Protein AF-A0A1A6HS04-F1 (afdb_monomer_lite)

Organism: Neotoma lepida (NCBI:txid56216)

Structure (mmCIF, N/CA/C/O backbone):
data_AF-A0A1A6HS04-F1
#
_entry.id   AF-A0A1A6HS04-F1
#
loop_
_atom_site.group_PDB
_atom_site.id
_atom_site.type_symbol
_atom_site.label_atom_id
_atom_site.label_alt_id
_atom_site.label_comp_id
_atom_site.label_asym_id
_atom_site.label_entity_id
_atom_site.label_seq_id
_atom_site.pdbx_PDB_ins_code
_atom_site.Cartn_x
_atom_site.Cartn_y
_atom_site.Cartn_z
_atom_site.occupancy
_atom_site.B_iso_or_equiv
_atom_site.auth_seq_id
_atom_site.auth_comp_id
_atom_site.auth_asym_id
_atom_site.auth_atom_id
_atom_site.pdbx_PDB_model_num
ATOM 1 N N . MET A 1 1 ? 5.056 16.462 -7.304 1.00 42.53 1 MET A N 1
ATOM 2 C CA . MET A 1 1 ? 4.773 16.397 -5.852 1.00 42.53 1 MET A CA 1
ATOM 3 C C . MET A 1 1 ? 3.324 16.779 -5.509 1.00 42.53 1 MET A C 1
ATOM 5 O O . MET A 1 1 ? 2.697 16.041 -4.769 1.00 42.53 1 MET A O 1
ATOM 9 N N . CYS A 1 2 ? 2.759 17.863 -6.066 1.00 41.94 2 CYS A N 1
ATOM 10 C CA . CYS A 1 2 ? 1.449 18.402 -5.646 1.00 41.94 2 CYS A CA 1
ATOM 11 C C . CYS A 1 2 ? 0.206 17.545 -6.014 1.00 41.94 2 CYS A C 1
ATOM 13 O O . CYS A 1 2 ? -0.710 17.428 -5.210 1.00 41.94 2 CYS A O 1
ATOM 15 N N . CYS A 1 3 ? 0.187 16.863 -7.171 1.00 46.19 3 CYS A N 1
ATOM 16 C CA . CYS A 1 3 ? -0.979 16.063 -7.608 1.00 46.19 3 CYS A CA 1
ATOM 17 C C . CYS A 1 3 ? -1.273 14.804 -6.768 1.00 46.19 3 CYS A C 1
ATOM 19 O O . CYS A 1 3 ? -2.386 14.296 -6.819 1.00 46.19 3 CYS A O 1
ATOM 21 N N . PHE A 1 4 ? -0.303 14.273 -6.012 1.00 50.41 4 PHE A N 1
ATOM 22 C CA . PHE A 1 4 ? -0.540 13.081 -5.184 1.00 50.41 4 PHE A CA 1
ATOM 23 C C . PHE A 1 4 ? -1.220 13.439 -3.859 1.00 50.41 4 PHE A C 1
ATOM 25 O O . PHE A 1 4 ? -1.973 12.634 -3.321 1.00 50.41 4 PHE A O 1
ATOM 32 N N . MET A 1 5 ? -0.992 14.657 -3.351 1.00 50.31 5 MET A N 1
ATOM 33 C CA . MET A 1 5 ? -1.585 15.105 -2.094 1.00 50.31 5 MET A CA 1
ATOM 34 C C . MET A 1 5 ? -3.107 15.194 -2.211 1.00 50.31 5 MET A C 1
ATOM 36 O O . MET A 1 5 ? -3.805 14.686 -1.349 1.00 50.31 5 MET A O 1
ATOM 40 N N . SER A 1 6 ? -3.633 15.776 -3.292 1.00 50.47 6 SER A N 1
ATOM 41 C CA . SER A 1 6 ? -5.076 15.978 -3.473 1.00 50.47 6 SER A CA 1
ATOM 42 C C . SER A 1 6 ? -5.870 14.669 -3.535 1.00 50.47 6 SER A C 1
ATOM 44 O O . SER A 1 6 ? -6.903 14.557 -2.882 1.00 50.47 6 SER A O 1
ATOM 46 N N . GLU A 1 7 ? -5.393 13.665 -4.273 1.00 58.19 7 GLU A N 1
ATOM 47 C CA . GLU A 1 7 ? -6.061 12.356 -4.357 1.00 58.19 7 GLU A CA 1
ATOM 48 C C . GLU A 1 7 ? -5.933 11.557 -3.054 1.00 58.19 7 GLU A C 1
ATOM 50 O O . GLU A 1 7 ? -6.899 10.943 -2.604 1.00 58.19 7 GLU A O 1
ATOM 55 N N . LEU A 1 8 ? -4.777 11.623 -2.384 1.00 57.41 8 LEU A N 1
ATOM 56 C CA . LEU A 1 8 ? -4.607 10.996 -1.073 1.00 57.41 8 LEU A CA 1
ATOM 57 C C . LEU A 1 8 ? -5.509 11.654 -0.014 1.00 57.41 8 LEU A C 1
ATOM 59 O O . LEU A 1 8 ? -6.100 10.952 0.799 1.00 57.41 8 LEU A O 1
ATOM 63 N N . LEU A 1 9 ? -5.663 12.982 -0.056 1.00 54.59 9 LEU A N 1
ATOM 64 C CA . LEU A 1 9 ? -6.539 13.748 0.835 1.00 54.59 9 LEU A CA 1
ATOM 65 C C . LEU A 1 9 ? -8.022 13.404 0.631 1.00 54.59 9 LEU A C 1
ATOM 67 O O . LEU A 1 9 ? -8.763 13.343 1.608 1.00 54.59 9 LEU A O 1
ATOM 71 N N . LYS A 1 10 ? -8.463 13.125 -0.605 1.00 60.03 10 LYS A N 1
ATOM 72 C CA . LYS A 1 10 ? -9.832 12.642 -0.871 1.00 60.03 10 LYS A CA 1
ATOM 73 C C . LYS A 1 10 ? -10.082 11.271 -0.243 1.00 60.03 10 LYS A C 1
ATOM 75 O O . LYS A 1 10 ? -11.119 11.074 0.382 1.00 60.03 10 LYS A O 1
ATOM 80 N N . VAL A 1 11 ? -9.126 10.349 -0.371 1.00 63.19 11 VAL A N 1
ATOM 81 C CA . VAL A 1 11 ? -9.222 9.017 0.247 1.00 63.19 11 VAL A CA 1
ATOM 82 C C . VAL A 1 11 ? -9.191 9.114 1.776 1.00 63.19 11 VAL A C 1
ATOM 84 O O . VAL A 1 11 ? -9.958 8.426 2.444 1.00 63.19 11 VAL A O 1
ATOM 87 N N . MET A 1 12 ? -8.358 9.994 2.340 1.00 55.72 12 MET A N 1
ATOM 88 C CA . MET A 1 12 ? -8.327 10.234 3.788 1.00 55.72 12 MET A CA 1
ATOM 89 C C . MET A 1 12 ? -9.669 10.776 4.290 1.00 55.72 12 MET A C 1
ATOM 91 O O . MET A 1 12 ? -10.210 10.222 5.238 1.00 55.72 12 MET A O 1
ATOM 95 N N . ARG A 1 13 ? -10.283 11.731 3.576 1.00 64.94 13 ARG A N 1
ATOM 96 C CA . ARG A 1 13 ? -11.624 12.239 3.908 1.00 64.94 13 ARG A CA 1
ATOM 97 C C . ARG A 1 13 ? -12.688 11.139 3.907 1.00 64.94 13 ARG A C 1
ATOM 99 O O . ARG A 1 13 ? -13.472 11.071 4.838 1.00 64.94 13 ARG A O 1
ATOM 106 N N . THR A 1 14 ? -12.687 10.231 2.927 1.00 65.81 14 THR A N 1
ATOM 107 C CA . THR A 1 14 ? -13.650 9.111 2.928 1.00 65.81 14 THR A CA 1
ATOM 108 C C . THR A 1 14 ? -13.444 8.129 4.083 1.00 65.81 14 THR A C 1
ATOM 110 O O . THR A 1 14 ? -14.394 7.481 4.513 1.00 65.81 14 THR A O 1
ATOM 113 N N . ILE A 1 15 ? -12.210 7.997 4.579 1.00 68.44 15 ILE A N 1
ATOM 114 C CA . ILE A 1 15 ? -11.906 7.177 5.756 1.00 68.44 15 ILE A CA 1
ATOM 115 C C . ILE A 1 15 ? -12.401 7.888 7.019 1.00 68.44 15 ILE A C 1
ATOM 117 O O . ILE A 1 15 ? -13.068 7.249 7.827 1.00 68.44 15 ILE A O 1
ATOM 121 N N . ASP A 1 16 ? -12.155 9.194 7.148 1.00 67.12 16 ASP A N 1
ATOM 122 C CA . ASP A 1 16 ? -12.660 10.005 8.261 1.00 67.12 16 ASP A CA 1
ATOM 123 C C . ASP A 1 16 ? -14.195 10.005 8.303 1.00 67.12 16 ASP A C 1
ATOM 125 O O . ASP A 1 16 ? -14.772 9.741 9.353 1.00 67.12 16 ASP A O 1
ATOM 129 N N . ASP A 1 17 ? -14.869 10.187 7.162 1.00 73.00 17 ASP A N 1
ATOM 130 C CA . ASP A 1 17 ? -16.335 10.141 7.061 1.00 73.00 17 ASP A CA 1
ATOM 131 C C . ASP A 1 17 ? -16.888 8.772 7.483 1.00 73.00 17 ASP A C 1
ATOM 133 O O . ASP A 1 17 ? -17.928 8.684 8.139 1.00 73.00 17 ASP A O 1
ATOM 137 N N . ARG A 1 18 ? -16.178 7.686 7.147 1.00 72.44 18 ARG A N 1
ATOM 138 C CA . ARG A 1 18 ? -16.559 6.326 7.539 1.00 72.44 18 ARG A CA 1
ATOM 139 C C . ARG A 1 18 ? -16.354 6.082 9.031 1.00 72.44 18 ARG A C 1
ATOM 141 O O . ARG A 1 18 ? -17.229 5.487 9.646 1.00 72.44 18 ARG A O 1
ATOM 148 N N . ILE A 1 19 ? -15.260 6.575 9.611 1.00 73.06 19 ILE A N 1
ATOM 149 C CA . ILE A 1 19 ? -15.002 6.510 11.058 1.00 73.06 19 ILE A CA 1
ATOM 150 C C . ILE A 1 19 ? -16.055 7.320 11.815 1.00 73.06 19 ILE A C 1
ATOM 152 O O . ILE A 1 19 ? -16.623 6.827 12.784 1.00 73.06 19 ILE A O 1
ATOM 156 N N . VAL A 1 20 ? -16.358 8.538 11.356 1.00 74.56 20 VAL A N 1
ATOM 157 C CA . VAL A 1 20 ? -17.395 9.401 11.936 1.00 74.56 20 VAL A CA 1
ATOM 158 C C . VAL A 1 20 ? -18.761 8.733 11.844 1.00 74.56 20 VAL A C 1
ATOM 160 O O . VAL A 1 20 ? -19.499 8.730 12.825 1.00 74.56 20 VAL A O 1
ATOM 163 N N . HIS A 1 21 ? -19.102 8.130 10.704 1.00 77.38 21 HIS A N 1
ATOM 164 C CA . HIS A 1 21 ? -20.335 7.364 10.574 1.00 77.38 21 HIS A CA 1
ATOM 165 C C . HIS A 1 21 ? -20.351 6.179 11.541 1.00 77.38 21 HIS A C 1
ATOM 167 O O . HI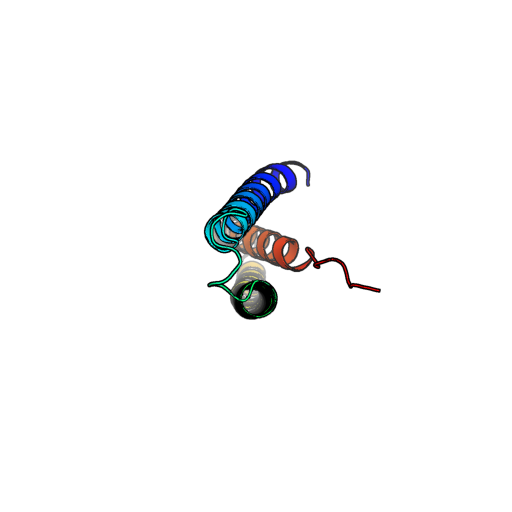S A 1 21 ? -21.329 6.019 12.269 1.00 77.38 21 HIS A O 1
ATOM 173 N N . GLU A 1 22 ? -19.313 5.340 11.557 1.00 70.75 22 GLU A N 1
ATOM 174 C CA . GLU A 1 22 ? -19.243 4.177 12.443 1.00 70.75 22 GLU A CA 1
ATOM 175 C C . GLU A 1 22 ? -19.399 4.614 13.898 1.00 70.75 22 GLU A C 1
ATOM 177 O O . GLU A 1 22 ? -20.296 4.100 14.560 1.00 70.75 22 GLU A O 1
ATOM 182 N N . LEU A 1 23 ? -18.670 5.638 14.350 1.00 71.06 23 LEU A N 1
ATOM 183 C CA . LEU A 1 23 ? -18.800 6.237 15.684 1.00 71.06 23 LEU A CA 1
ATOM 184 C C . LEU A 1 23 ? -20.218 6.748 15.968 1.00 71.06 23 LEU A C 1
ATOM 186 O O . LEU A 1 23 ? -20.810 6.382 16.978 1.00 71.06 23 LEU A O 1
ATOM 190 N N . ASN A 1 24 ? -20.801 7.543 15.070 1.00 68.81 24 ASN A N 1
ATOM 191 C CA . ASN A 1 24 ? -22.139 8.111 15.262 1.00 68.81 24 ASN A CA 1
ATOM 192 C C . ASN A 1 24 ? -23.248 7.051 15.258 1.00 68.81 24 ASN A C 1
ATOM 194 O O . ASN A 1 24 ? -24.294 7.261 15.861 1.00 68.81 24 ASN A O 1
ATOM 198 N N . THR A 1 25 ? -23.043 5.922 14.575 1.00 69.31 25 THR A N 1
ATOM 199 C CA . THR A 1 25 ? -24.002 4.804 14.579 1.00 69.31 25 THR A CA 1
ATOM 200 C C . THR A 1 25 ? -23.776 3.793 15.694 1.00 69.31 25 THR A C 1
ATOM 202 O O . THR A 1 25 ? -24.703 3.065 16.042 1.00 69.31 25 THR A O 1
ATOM 205 N N . THR A 1 26 ? -22.571 3.738 16.261 1.00 64.00 26 THR A N 1
ATOM 206 C CA . THR A 1 26 ? -22.239 2.827 17.364 1.00 64.00 26 THR A CA 1
ATOM 207 C C . THR A 1 26 ? -22.438 3.459 18.735 1.00 64.00 26 THR A C 1
ATOM 209 O O . THR A 1 26 ? -22.734 2.738 19.687 1.00 64.00 26 THR A O 1
ATOM 212 N N . VAL A 1 27 ? -22.338 4.786 18.854 1.00 60.69 27 VAL A N 1
ATOM 213 C CA . VAL A 1 27 ? -22.665 5.510 20.085 1.00 60.69 27 VAL A CA 1
ATOM 214 C C . VAL A 1 27 ? -24.164 5.837 20.079 1.00 60.69 27 VAL A C 1
ATOM 216 O O . VAL A 1 27 ? -24.610 6.641 19.260 1.00 60.69 27 VAL A O 1
ATOM 219 N N . PRO A 1 28 ? -24.977 5.234 20.965 1.00 57.78 28 PRO A N 1
ATOM 220 C CA . PRO A 1 28 ? -26.397 5.552 21.032 1.00 57.78 28 PRO A CA 1
ATOM 221 C C . PRO A 1 28 ? -26.628 7.027 21.375 1.00 57.78 28 PRO A C 1
ATOM 223 O O . PRO A 1 28 ? -25.917 7.614 22.193 1.00 57.78 28 PRO A O 1
ATOM 226 N N . THR A 1 29 ? -27.698 7.607 20.827 1.00 60.59 29 THR A N 1
ATOM 227 C CA . THR A 1 29 ? -28.264 8.859 21.347 1.00 60.59 29 THR A CA 1
ATOM 228 C C . THR A 1 29 ? -28.564 8.715 22.840 1.00 60.59 29 THR A C 1
ATOM 230 O O . THR A 1 29 ? -28.839 7.614 23.319 1.00 60.59 29 THR A O 1
ATOM 233 N N . ALA A 1 30 ? -28.531 9.823 23.590 1.00 60.12 30 ALA A N 1
ATOM 234 C CA . ALA A 1 30 ? -28.661 9.847 25.056 1.00 60.12 30 ALA A CA 1
ATOM 235 C C . ALA A 1 30 ? -29.821 8.989 25.617 1.00 60.12 30 ALA A C 1
ATOM 237 O O . ALA A 1 30 ? -29.734 8.458 26.719 1.00 60.12 30 ALA A O 1
ATOM 238 N N . SER A 1 31 ? -30.876 8.790 24.825 1.00 57.56 31 SER A N 1
ATOM 239 C CA . SER A 1 31 ? -32.041 7.944 25.097 1.00 57.56 31 SER A CA 1
ATOM 240 C C . SER A 1 31 ? -31.753 6.432 25.213 1.00 57.56 31 SER A C 1
ATOM 242 O O . SER A 1 31 ? -32.565 5.707 25.779 1.00 57.56 31 SER A O 1
ATOM 244 N N . PHE A 1 32 ? -30.629 5.935 24.683 1.00 58.47 32 PHE A N 1
ATOM 245 C CA . PHE A 1 32 ? -30.255 4.510 24.629 1.00 58.47 32 PHE A CA 1
ATOM 246 C C . PHE A 1 32 ? -28.926 4.192 25.345 1.00 58.47 32 PHE A C 1
ATOM 248 O O . PHE A 1 32 ? -28.451 3.056 25.291 1.00 58.47 32 PHE A O 1
ATOM 255 N N . ALA A 1 33 ? -28.354 5.163 26.066 1.00 59.47 33 ALA A N 1
ATOM 256 C CA . ALA A 1 33 ? -27.048 5.067 26.727 1.00 59.47 33 ALA A CA 1
ATOM 257 C C . ALA A 1 33 ? -26.917 3.914 27.748 1.00 59.47 33 ALA A C 1
ATOM 259 O O . ALA A 1 33 ? -25.813 3.463 28.024 1.00 59.47 33 ALA A O 1
ATOM 260 N N . GLY A 1 34 ? -28.027 3.388 28.278 1.00 60.94 34 GLY A N 1
ATOM 261 C CA . GLY A 1 34 ? -28.015 2.271 29.234 1.00 60.94 34 GLY A CA 1
ATOM 262 C C . GLY A 1 34 ? -27.813 0.874 28.628 1.00 60.94 34 GLY A C 1
ATOM 263 O O . GLY A 1 34 ? -27.767 -0.093 29.381 1.00 60.94 34 GLY A O 1
ATOM 264 N N . LYS A 1 35 ? -27.746 0.733 27.293 1.00 64.19 35 LYS A N 1
ATOM 265 C CA . LYS A 1 35 ? -27.694 -0.577 26.607 1.00 64.19 35 LYS A CA 1
ATOM 266 C C . LYS A 1 35 ? -26.381 -0.877 25.876 1.00 64.19 35 LYS A C 1
ATOM 268 O O . LYS A 1 35 ? -26.207 -2.009 25.435 1.00 64.19 35 LYS A O 1
ATOM 273 N N . ILE A 1 36 ? -25.487 0.101 25.716 1.00 67.62 36 ILE A N 1
ATOM 274 C CA . ILE A 1 36 ? -24.243 -0.044 24.943 1.00 67.62 36 ILE A CA 1
ATOM 275 C C . ILE A 1 36 ? -23.082 0.513 25.762 1.00 67.62 36 ILE A C 1
ATOM 277 O O . ILE A 1 36 ? -23.091 1.682 26.144 1.00 67.62 36 ILE A O 1
ATOM 281 N N . ASP A 1 37 ? -22.066 -0.318 25.997 1.00 74.69 37 ASP A N 1
ATOM 282 C CA . ASP A 1 37 ? -20.791 0.132 26.551 1.00 74.69 37 ASP A CA 1
ATOM 283 C C . ASP A 1 37 ? -19.992 0.851 25.451 1.00 74.69 37 ASP A C 1
ATOM 285 O O . ASP A 1 37 ? -19.348 0.242 24.588 1.00 74.69 37 ASP A O 1
ATOM 289 N N . ALA A 1 38 ? -20.065 2.182 25.470 1.00 73.12 38 ALA A N 1
ATOM 290 C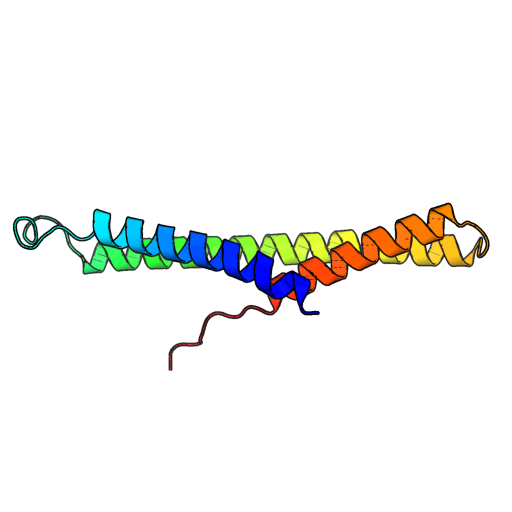 CA . ALA A 1 38 ? -19.345 3.036 24.534 1.00 73.12 38 ALA A CA 1
ATOM 291 C C . ALA A 1 38 ? -17.820 2.846 24.624 1.00 73.12 38 ALA A C 1
ATOM 293 O O . ALA A 1 38 ? -17.136 2.930 23.606 1.00 73.12 38 ALA A O 1
ATOM 294 N N . SER A 1 39 ? -17.282 2.533 25.810 1.00 77.50 39 SER A N 1
ATOM 295 C CA . SER A 1 39 ? -15.847 2.300 26.007 1.00 77.50 39 SER A CA 1
ATOM 296 C C . SER A 1 39 ? -15.401 1.030 25.287 1.00 77.50 39 SER A C 1
ATOM 298 O O . SER A 1 39 ? -14.452 1.050 24.498 1.00 77.50 39 SER A O 1
ATOM 300 N N . GLN A 1 40 ? -16.139 -0.067 25.484 1.00 80.56 40 GLN A N 1
ATOM 301 C CA . GLN A 1 40 ? -15.874 -1.329 24.796 1.00 80.56 40 GLN A CA 1
ATOM 302 C C . GLN A 1 40 ? -15.983 -1.178 23.272 1.00 80.56 40 GLN A C 1
ATOM 304 O O . GLN A 1 40 ? -15.145 -1.702 22.537 1.00 80.56 40 GLN A O 1
ATOM 309 N N . THR A 1 41 ? -16.974 -0.428 22.795 1.00 74.75 41 THR A N 1
ATOM 310 C CA . THR A 1 41 ? -17.225 -0.250 21.359 1.00 74.75 41 THR A CA 1
ATOM 311 C C . THR A 1 41 ? -16.146 0.605 20.688 1.00 74.75 41 THR A C 1
ATOM 313 O O . THR A 1 41 ? -15.595 0.215 19.657 1.00 74.75 41 THR A O 1
ATOM 316 N N . CYS A 1 42 ? -15.752 1.721 21.310 1.00 76.31 42 CYS A N 1
ATOM 317 C CA . CYS A 1 42 ? -14.623 2.535 20.852 1.00 76.31 42 CYS A CA 1
ATOM 318 C C . CYS A 1 42 ? -13.315 1.733 20.824 1.00 76.31 42 CYS A C 1
ATOM 320 O O . CYS A 1 42 ? -12.538 1.853 19.874 1.00 76.31 42 CYS A O 1
ATOM 322 N N . LYS A 1 43 ? -13.079 0.878 21.829 1.00 81.62 43 LYS A N 1
ATOM 323 C C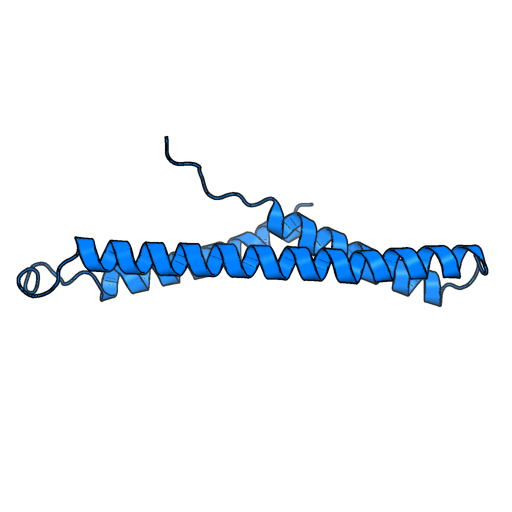A . LYS A 1 43 ? -11.905 -0.003 21.871 1.00 81.62 43 LYS A CA 1
ATOM 324 C C . LYS A 1 43 ? -11.890 -0.991 20.701 1.00 81.62 43 LYS A C 1
ATOM 326 O O . LYS A 1 43 ? -10.861 -1.126 20.046 1.00 81.62 43 LYS A O 1
ATOM 331 N N . GLN A 1 44 ? -13.018 -1.634 20.401 1.00 79.19 44 GLN A N 1
ATOM 332 C CA . GLN A 1 44 ? -13.134 -2.559 19.267 1.00 79.19 44 GLN A CA 1
ATOM 333 C C . GLN A 1 44 ? -12.902 -1.862 17.921 1.00 79.19 44 GLN A C 1
ATOM 335 O O . GLN A 1 44 ? -12.190 -2.391 17.065 1.00 79.19 44 GLN A O 1
ATOM 340 N N . LEU A 1 45 ? -13.458 -0.660 17.739 1.00 77.38 45 LEU A N 1
ATOM 341 C CA . LEU A 1 45 ? -13.231 0.139 16.535 1.00 77.38 45 LEU A CA 1
ATOM 342 C C . LEU A 1 45 ? -11.746 0.491 16.380 1.00 77.38 45 LEU A C 1
ATOM 344 O O . LEU A 1 45 ? -11.177 0.309 15.304 1.00 77.38 45 LEU A O 1
ATOM 348 N N . TYR A 1 46 ? -11.101 0.934 17.460 1.00 80.12 46 TYR A N 1
ATOM 349 C CA . TYR A 1 46 ? -9.669 1.227 17.473 1.00 80.12 46 TYR A CA 1
ATOM 350 C C . TYR A 1 46 ? -8.818 0.001 17.112 1.00 80.12 46 TYR A C 1
ATOM 352 O O . TYR A 1 46 ? -7.935 0.095 16.259 1.00 80.12 46 TYR A O 1
ATOM 360 N N . GLU A 1 47 ? -9.091 -1.157 17.718 1.00 82.06 47 GLU A N 1
ATOM 361 C CA . GLU A 1 47 ? -8.375 -2.405 17.430 1.00 82.06 47 GLU A CA 1
ATOM 362 C C . GLU A 1 47 ? -8.533 -2.820 15.959 1.00 82.06 47 GLU A C 1
ATOM 364 O O . GLU A 1 47 ? -7.547 -3.175 15.309 1.00 82.06 47 GLU A O 1
ATOM 369 N N . SER A 1 48 ? -9.744 -2.698 15.405 1.00 77.62 48 SER A N 1
ATOM 370 C CA . SER A 1 48 ? -10.030 -2.961 13.990 1.00 77.62 48 SER A CA 1
ATOM 371 C C . SER A 1 48 ? -9.258 -2.018 13.058 1.00 77.62 48 SER A C 1
ATOM 373 O O . SER A 1 48 ? -8.586 -2.468 12.124 1.00 77.62 48 SER A O 1
ATOM 375 N N . LEU A 1 49 ? -9.271 -0.711 13.348 1.00 78.06 49 LEU A N 1
ATOM 376 C CA . LEU A 1 49 ? -8.529 0.300 12.588 1.00 78.06 49 LEU A CA 1
ATOM 377 C C . LEU A 1 49 ? -7.019 0.039 12.626 1.00 78.06 49 LEU A C 1
ATOM 379 O O . LEU A 1 49 ? -6.349 0.097 11.591 1.00 78.06 49 LEU A O 1
ATOM 383 N N . MET A 1 50 ? -6.482 -0.300 13.799 1.00 80.94 50 MET A N 1
ATOM 384 C CA . MET A 1 50 ? -5.064 -0.605 13.969 1.00 80.94 50 MET A CA 1
ATOM 385 C C . MET A 1 50 ? -4.664 -1.876 13.208 1.00 80.94 50 MET A C 1
ATOM 387 O O . MET A 1 50 ? -3.657 -1.882 12.495 1.00 80.94 50 MET A O 1
ATOM 391 N N . ALA A 1 51 ? -5.468 -2.939 13.289 1.00 79.31 51 ALA A N 1
ATOM 392 C CA . ALA A 1 51 ? -5.232 -4.179 12.552 1.00 79.31 51 ALA A CA 1
ATOM 393 C C . ALA A 1 51 ? -5.249 -3.950 11.031 1.00 79.31 51 ALA A C 1
ATOM 395 O O . ALA A 1 51 ? -4.359 -4.426 10.316 1.00 79.31 51 ALA A O 1
ATOM 396 N N . ALA A 1 52 ? -6.212 -3.170 10.532 1.00 78.00 52 ALA A N 1
ATOM 397 C CA . ALA A 1 52 ? -6.283 -2.783 9.128 1.00 78.00 52 ALA A CA 1
ATOM 398 C C . ALA A 1 52 ? -5.055 -1.963 8.695 1.00 78.00 52 ALA A C 1
ATOM 400 O O . ALA A 1 52 ? -4.499 -2.212 7.622 1.00 78.00 52 ALA A O 1
ATOM 401 N N . HIS A 1 53 ? -4.585 -1.035 9.536 1.00 80.75 53 HIS A N 1
ATOM 402 C CA . HIS A 1 53 ? -3.383 -0.241 9.278 1.00 80.75 53 HIS A CA 1
ATOM 403 C C . HIS A 1 53 ? -2.128 -1.118 9.163 1.00 80.75 53 HIS A C 1
ATOM 405 O O . HIS A 1 53 ? -1.401 -1.020 8.174 1.00 80.75 53 HIS A O 1
ATOM 411 N N . ILE A 1 54 ? -1.914 -2.038 10.110 1.00 81.94 54 ILE A N 1
ATOM 412 C CA . ILE A 1 54 ? -0.786 -2.986 10.093 1.00 81.94 54 ILE A CA 1
ATOM 413 C C . ILE A 1 54 ? -0.834 -3.875 8.843 1.00 81.94 54 ILE A C 1
ATOM 415 O O . ILE A 1 54 ? 0.185 -4.079 8.174 1.00 81.94 54 ILE A O 1
ATOM 419 N N . SER A 1 55 ? -2.017 -4.397 8.508 1.00 83.31 55 SER A N 1
ATOM 420 C CA . SER A 1 55 ? -2.226 -5.221 7.314 1.00 83.31 55 SER A CA 1
ATOM 421 C C . SER A 1 55 ? -1.881 -4.452 6.035 1.00 83.31 55 SER A C 1
ATOM 423 O O . SER A 1 55 ? -1.098 -4.930 5.208 1.00 83.31 55 SER A O 1
ATOM 425 N N . ARG A 1 56 ? -2.379 -3.215 5.905 1.00 83.56 56 ARG A N 1
ATOM 426 C CA . ARG A 1 56 ? -2.080 -2.319 4.782 1.00 83.56 56 ARG A CA 1
ATOM 427 C C . ARG A 1 56 ? -0.580 -2.063 4.654 1.00 83.56 56 ARG A C 1
ATOM 429 O O . ARG A 1 56 ? -0.035 -2.215 3.562 1.00 83.56 56 ARG A O 1
ATOM 436 N N . ASP A 1 57 ? 0.094 -1.733 5.750 1.00 83.19 5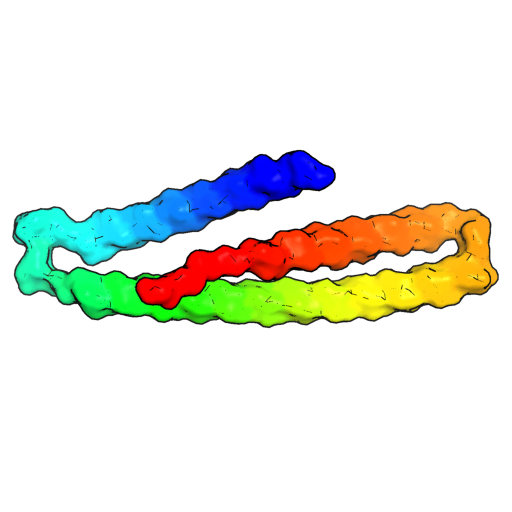7 ASP A N 1
ATOM 437 C CA . ASP A 1 57 ? 1.538 -1.485 5.776 1.00 83.19 57 ASP A CA 1
ATOM 438 C C . ASP A 1 57 ? 2.341 -2.690 5.280 1.00 83.19 57 ASP A C 1
ATOM 440 O O . ASP A 1 57 ? 3.275 -2.548 4.484 1.00 83.19 57 ASP A O 1
ATOM 444 N N . ARG A 1 58 ? 1.960 -3.895 5.717 1.00 87.44 58 ARG A N 1
ATOM 445 C CA . ARG A 1 58 ? 2.577 -5.147 5.266 1.00 87.44 58 ARG A CA 1
ATOM 446 C C . ARG A 1 58 ? 2.402 -5.344 3.761 1.00 87.44 58 ARG A C 1
ATOM 448 O O . ARG A 1 58 ? 3.377 -5.653 3.075 1.00 87.44 58 ARG A O 1
ATOM 455 N N . VAL A 1 59 ? 1.188 -5.161 3.242 1.00 87.19 59 VAL A N 1
ATOM 456 C CA . VAL A 1 59 ? 0.897 -5.328 1.810 1.00 87.19 59 VAL A CA 1
ATOM 457 C C . VAL A 1 59 ? 1.677 -4.315 0.972 1.00 87.19 59 VAL A C 1
ATOM 459 O O . VAL A 1 59 ? 2.337 -4.714 0.015 1.00 87.19 59 VAL A O 1
ATOM 462 N N . ILE A 1 60 ? 1.697 -3.036 1.360 1.00 84.81 60 ILE A N 1
ATOM 463 C CA . ILE A 1 60 ? 2.429 -1.997 0.618 1.00 84.81 60 ILE A CA 1
ATOM 464 C C . ILE A 1 60 ? 3.935 -2.302 0.602 1.00 84.81 60 ILE A C 1
ATOM 466 O O . ILE A 1 60 ? 4.563 -2.233 -0.456 1.00 84.81 60 ILE A O 1
ATOM 470 N N . LYS A 1 61 ? 4.523 -2.715 1.735 1.00 89.00 61 LYS A N 1
ATOM 471 C CA . LYS A 1 61 ? 5.938 -3.136 1.799 1.00 89.00 61 LYS A CA 1
ATOM 472 C C . LYS A 1 61 ? 6.234 -4.302 0.855 1.00 89.00 61 LYS A C 1
ATOM 474 O O . LYS A 1 61 ? 7.232 -4.259 0.135 1.00 89.00 61 LYS A O 1
ATOM 479 N N . ASN A 1 62 ? 5.355 -5.302 0.806 1.00 92.25 62 ASN A N 1
ATOM 480 C CA . ASN A 1 62 ? 5.494 -6.434 -0.110 1.00 92.25 62 ASN A CA 1
ATOM 481 C C . ASN A 1 62 ? 5.416 -5.992 -1.580 1.00 92.25 62 ASN A C 1
ATOM 483 O O . ASN A 1 62 ? 6.268 -6.380 -2.380 1.00 92.25 62 ASN A O 1
ATOM 487 N N . CYS A 1 63 ? 4.453 -5.136 -1.934 1.00 90.81 63 CYS A N 1
ATOM 488 C CA . CYS A 1 63 ? 4.328 -4.581 -3.284 1.00 90.81 63 CYS A CA 1
ATOM 489 C C . CYS A 1 63 ? 5.574 -3.788 -3.695 1.00 90.81 63 CYS A C 1
ATOM 491 O O . CYS A 1 63 ? 6.063 -3.945 -4.817 1.00 90.81 63 CYS A O 1
ATOM 493 N N . ILE A 1 64 ? 6.134 -2.978 -2.790 1.00 91.19 64 ILE A N 1
ATOM 494 C CA . ILE A 1 64 ? 7.388 -2.253 -3.031 1.00 91.19 64 ILE A CA 1
ATOM 495 C C . ILE A 1 64 ? 8.531 -3.231 -3.278 1.00 91.19 64 ILE A C 1
ATOM 497 O O . ILE A 1 64 ? 9.277 -3.030 -4.234 1.00 91.19 64 ILE A O 1
ATOM 501 N N . ALA A 1 65 ? 8.679 -4.275 -2.458 1.00 96.25 65 ALA A N 1
ATOM 502 C CA . ALA A 1 65 ? 9.752 -5.256 -2.606 1.00 96.25 65 ALA A CA 1
ATOM 503 C C . ALA A 1 65 ? 9.676 -5.982 -3.958 1.00 96.25 65 ALA A C 1
ATOM 505 O O . ALA A 1 65 ? 10.660 -6.017 -4.700 1.00 96.25 65 ALA A O 1
ATOM 506 N N . GLN A 1 66 ? 8.491 -6.477 -4.322 1.00 95.88 66 GLN A N 1
ATOM 507 C CA . GLN A 1 66 ? 8.260 -7.160 -5.596 1.00 95.88 66 GLN A CA 1
ATOM 508 C C . GLN A 1 66 ? 8.518 -6.237 -6.792 1.00 95.88 66 GLN A C 1
ATOM 510 O O . GLN A 1 66 ? 9.274 -6.587 -7.698 1.00 95.88 66 GLN A O 1
ATOM 515 N N . THR A 1 67 ? 7.953 -5.027 -6.777 1.00 94.56 67 THR A N 1
ATOM 516 C CA . THR A 1 67 ? 8.111 -4.076 -7.889 1.00 94.56 67 THR A CA 1
ATOM 517 C C . THR A 1 67 ? 9.550 -3.564 -7.981 1.00 94.56 67 THR A C 1
ATOM 519 O O . THR A 1 67 ? 10.077 -3.391 -9.075 1.00 94.56 67 THR A O 1
ATOM 522 N N . SER A 1 68 ? 10.246 -3.397 -6.851 1.00 96.69 68 SER A N 1
ATOM 523 C CA . SER A 1 68 ? 11.673 -3.039 -6.837 1.00 96.69 68 SER A CA 1
ATOM 524 C C . SER A 1 68 ? 12.540 -4.138 -7.453 1.00 96.69 68 SER A C 1
ATOM 526 O O . SER A 1 68 ? 13.489 -3.825 -8.170 1.00 96.69 68 SER A O 1
ATOM 528 N N . ALA A 1 69 ? 12.200 -5.414 -7.241 1.00 97.75 69 ALA A N 1
ATOM 529 C CA . ALA A 1 69 ? 12.874 -6.526 -7.907 1.00 97.75 69 ALA A CA 1
ATOM 530 C C . ALA A 1 69 ? 12.646 -6.508 -9.429 1.00 97.75 69 ALA A C 1
ATOM 532 O O . ALA A 1 69 ? 13.581 -6.759 -10.186 1.00 97.75 69 ALA A O 1
ATOM 533 N N . VAL A 1 70 ? 11.440 -6.153 -9.889 1.00 97.00 70 VAL A N 1
ATOM 534 C CA . VAL A 1 70 ? 11.152 -5.948 -11.323 1.00 97.00 70 VAL A CA 1
ATOM 535 C C . VAL A 1 70 ? 11.982 -4.790 -11.884 1.00 97.00 70 VAL A C 1
ATOM 537 O O . VAL A 1 70 ? 12.635 -4.954 -12.909 1.00 97.00 70 VAL A O 1
ATOM 540 N N . VAL A 1 71 ? 12.018 -3.641 -11.200 1.00 97.38 71 VAL A N 1
ATOM 541 C CA . VAL A 1 71 ? 12.828 -2.477 -11.606 1.00 97.38 71 VAL A CA 1
ATOM 542 C C . VAL A 1 71 ? 14.309 -2.837 -11.695 1.00 97.38 71 VAL A C 1
ATOM 544 O O . VAL A 1 71 ? 14.978 -2.386 -12.622 1.00 97.38 71 VAL A O 1
ATOM 547 N N . LYS A 1 72 ? 14.825 -3.643 -10.758 1.00 97.50 72 LYS A N 1
ATOM 548 C CA . LYS A 1 72 ? 16.213 -4.117 -10.786 1.00 97.50 72 LYS A CA 1
ATOM 549 C C . LYS A 1 72 ? 16.492 -4.933 -12.052 1.00 97.50 72 LYS A C 1
ATOM 551 O O . LYS A 1 72 ? 17.410 -4.582 -12.782 1.00 97.50 72 LYS A O 1
ATOM 556 N N . ARG A 1 73 ? 15.654 -5.929 -12.363 1.00 96.56 73 ARG A N 1
ATOM 557 C CA . ARG A 1 73 ? 15.802 -6.743 -13.585 1.00 96.56 73 ARG A CA 1
ATOM 558 C C . ARG A 1 73 ? 15.722 -5.907 -14.863 1.00 96.56 73 ARG A C 1
ATOM 560 O O . ARG A 1 73 ? 16.579 -6.032 -15.724 1.00 96.56 73 ARG A O 1
ATOM 567 N N . LEU A 1 74 ? 14.756 -4.990 -14.954 1.00 95.81 74 LEU A N 1
ATOM 568 C CA . LEU A 1 74 ? 14.609 -4.109 -16.120 1.00 95.81 74 LEU A CA 1
ATOM 569 C C . LEU A 1 74 ? 15.806 -3.161 -16.307 1.00 95.81 74 LEU A C 1
ATOM 571 O O . LEU A 1 74 ? 16.117 -2.782 -17.433 1.00 95.81 74 LEU A O 1
ATOM 575 N N . ARG A 1 75 ? 16.478 -2.753 -15.220 1.00 95.31 75 ARG A N 1
ATOM 576 C CA . ARG A 1 75 ? 17.733 -1.985 -15.309 1.00 95.31 75 ARG A CA 1
ATOM 577 C C . ARG A 1 75 ? 18.854 -2.832 -15.902 1.00 95.31 75 ARG A C 1
ATOM 579 O O . ARG A 1 75 ? 19.487 -2.380 -16.848 1.00 95.31 75 ARG A O 1
ATOM 586 N N . GLU A 1 76 ? 19.034 -4.050 -15.395 1.00 95.69 76 GLU A N 1
ATOM 587 C CA . GLU A 1 76 ? 20.048 -5.000 -15.877 1.00 95.69 76 GLU A CA 1
ATOM 588 C C . GLU A 1 76 ? 19.818 -5.395 -17.349 1.00 95.69 76 GLU A C 1
ATOM 590 O O . GLU A 1 76 ? 20.767 -5.538 -18.116 1.00 95.69 76 GLU A O 1
ATOM 595 N N . GLU A 1 77 ? 18.563 -5.551 -17.778 1.00 93.88 77 GLU A N 1
ATOM 596 C CA . GLU A 1 77 ? 18.212 -5.814 -19.182 1.00 93.88 77 GLU A CA 1
ATOM 597 C C . GLU A 1 77 ? 18.500 -4.608 -20.081 1.00 93.88 77 GLU A C 1
ATOM 599 O O . GLU A 1 77 ? 19.077 -4.764 -21.156 1.00 93.88 77 GLU A O 1
ATOM 604 N N . ARG A 1 78 ? 18.170 -3.394 -19.625 1.00 91.56 78 ARG A N 1
ATOM 605 C CA . ARG A 1 78 ? 18.452 -2.159 -20.368 1.00 91.56 78 ARG A CA 1
ATOM 606 C C . ARG A 1 78 ? 19.950 -1.915 -20.549 1.00 91.56 78 ARG A C 1
ATOM 608 O O . ARG A 1 78 ? 20.351 -1.388 -21.578 1.00 91.56 78 ARG A O 1
ATOM 615 N N . GLU A 1 79 ? 20.783 -2.281 -19.579 1.00 92.56 79 GLU A N 1
ATOM 616 C CA . GLU A 1 79 ? 22.244 -2.157 -19.700 1.00 92.56 79 GLU A CA 1
ATOM 617 C C . GLU A 1 79 ? 22.811 -2.989 -20.859 1.00 92.56 79 GLU A C 1
ATOM 619 O O . GLU A 1 79 ? 23.815 -2.605 -21.452 1.00 92.56 79 GLU A O 1
ATOM 624 N N . LYS A 1 80 ? 22.139 -4.085 -21.234 1.00 93.62 80 LYS A N 1
ATOM 625 C CA . LYS A 1 80 ? 22.515 -4.930 -22.379 1.00 93.62 80 LYS A CA 1
ATOM 626 C C . LYS A 1 80 ? 22.036 -4.371 -23.721 1.00 93.62 80 LYS A C 1
ATOM 628 O O . LYS A 1 80 ? 22.564 -4.768 -24.754 1.00 93.62 80 LYS A O 1
ATOM 633 N N . ASN A 1 81 ? 21.037 -3.486 -23.717 1.00 89.94 81 ASN A N 1
ATOM 634 C CA . ASN A 1 81 ? 20.474 -2.875 -24.919 1.00 89.94 81 ASN A CA 1
ATOM 635 C C . ASN A 1 81 ? 19.947 -1.459 -24.621 1.00 89.94 81 ASN A C 1
ATOM 637 O O . ASN A 1 81 ? 18.784 -1.264 -24.256 1.00 89.94 81 ASN A O 1
ATOM 641 N N . LEU A 1 82 ? 20.829 -0.464 -24.753 1.00 88.12 82 LEU A N 1
ATOM 642 C CA . LEU A 1 82 ? 20.564 0.917 -24.330 1.00 88.12 82 LEU A CA 1
ATOM 643 C C . LEU A 1 82 ? 19.528 1.647 -25.200 1.00 88.12 82 LEU A C 1
ATOM 645 O O . LEU A 1 82 ? 18.870 2.566 -24.695 1.00 88.12 82 LEU A O 1
ATOM 649 N N . ASP A 1 83 ? 19.361 1.215 -26.452 1.00 91.81 83 ASP A N 1
ATOM 650 C CA . ASP A 1 83 ? 18.499 1.854 -27.454 1.00 91.81 83 ASP A CA 1
ATOM 651 C C . ASP A 1 83 ? 17.071 1.285 -27.480 1.00 91.81 83 ASP A C 1
ATOM 653 O O . ASP A 1 83 ? 16.201 1.798 -28.189 1.00 91.81 83 ASP A O 1
ATOM 657 N N . ASP A 1 84 ? 16.779 0.260 -26.671 1.00 91.94 84 ASP A N 1
ATOM 658 C CA . ASP A 1 84 ? 15.431 -0.293 -26.561 1.00 91.94 84 ASP A CA 1
ATOM 659 C C . ASP A 1 84 ? 14.492 0.671 -25.808 1.00 91.94 84 ASP A C 1
ATOM 661 O O . ASP A 1 84 ? 14.395 0.719 -24.572 1.00 91.94 84 ASP A O 1
ATOM 665 N N . LEU A 1 85 ? 13.752 1.457 -26.591 1.00 92.25 85 LEU A N 1
ATOM 666 C CA . LEU A 1 85 ? 12.752 2.405 -26.102 1.00 92.25 85 LEU A CA 1
ATOM 667 C C . LEU A 1 85 ? 11.580 1.718 -25.382 1.00 92.25 85 LEU A C 1
ATOM 669 O O . LEU A 1 85 ? 10.936 2.339 -24.526 1.00 92.25 85 LEU A O 1
ATOM 673 N N . THR A 1 86 ? 11.308 0.446 -25.682 1.00 93.88 86 THR A N 1
ATOM 674 C CA . THR A 1 86 ? 10.266 -0.348 -25.018 1.00 93.88 86 THR A CA 1
ATOM 675 C C . THR A 1 86 ? 10.687 -0.666 -23.589 1.00 93.88 86 THR A C 1
ATOM 677 O O . THR A 1 86 ? 9.930 -0.377 -22.653 1.00 93.88 86 THR A O 1
ATOM 680 N N . LEU A 1 87 ? 11.925 -1.140 -23.399 1.00 93.12 87 LEU A N 1
ATOM 681 C CA . LEU A 1 87 ? 12.512 -1.366 -22.073 1.00 93.12 87 LEU A CA 1
ATOM 682 C C . LEU A 1 87 ? 12.570 -0.071 -21.256 1.00 93.12 87 LEU A C 1
ATOM 684 O O . LEU A 1 87 ? 12.206 -0.064 -20.078 1.00 93.12 87 LEU A O 1
ATOM 688 N N . LEU A 1 88 ? 12.934 1.059 -21.873 1.00 93.62 88 LEU A N 1
ATOM 689 C CA . LEU A 1 88 ? 12.938 2.360 -21.197 1.00 93.62 88 LEU A CA 1
ATOM 690 C C . LEU A 1 88 ? 11.540 2.765 -20.700 1.00 93.62 88 LEU A C 1
ATOM 692 O O . LEU A 1 88 ? 11.390 3.237 -19.567 1.00 93.62 88 LEU A O 1
ATOM 696 N N . LYS A 1 89 ? 10.506 2.591 -21.530 1.00 95.50 89 LYS A N 1
ATOM 697 C CA . LYS A 1 89 ? 9.122 2.925 -21.167 1.00 95.50 89 LYS A CA 1
ATOM 698 C C . LYS A 1 89 ? 8.617 2.035 -20.032 1.00 95.50 89 LYS A C 1
ATOM 700 O O . LYS A 1 89 ? 8.000 2.540 -19.090 1.00 95.50 89 LYS A O 1
ATOM 705 N N . GLN A 1 90 ? 8.905 0.737 -20.091 1.00 95.38 90 GLN A N 1
ATOM 706 C CA . GLN A 1 90 ? 8.537 -0.213 -19.045 1.00 95.38 90 GLN A CA 1
ATOM 707 C C . GLN A 1 90 ? 9.259 0.096 -17.728 1.00 95.38 90 GLN A C 1
ATOM 709 O O . GLN A 1 90 ? 8.618 0.166 -16.680 1.00 95.38 90 GLN A O 1
ATOM 714 N N . LEU A 1 91 ? 10.560 0.391 -17.782 1.00 95.81 91 LEU A N 1
ATOM 715 C CA . LEU A 1 91 ? 11.348 0.767 -16.612 1.00 95.81 91 LEU A CA 1
ATOM 716 C C . LEU A 1 91 ? 10.789 2.021 -15.925 1.00 95.81 91 LEU A C 1
ATOM 718 O O . LEU A 1 91 ? 10.611 2.018 -14.707 1.00 95.81 91 LEU A O 1
ATOM 722 N N . ARG A 1 92 ? 10.459 3.073 -16.687 1.00 95.69 92 ARG A N 1
ATOM 723 C CA . ARG A 1 92 ? 9.841 4.294 -16.137 1.00 95.69 92 ARG A CA 1
ATOM 724 C C . ARG A 1 92 ? 8.503 3.997 -15.462 1.00 95.69 92 ARG A C 1
ATOM 726 O O . ARG A 1 92 ? 8.264 4.480 -14.359 1.00 95.69 92 ARG A O 1
ATOM 733 N N . LYS A 1 93 ? 7.659 3.162 -16.078 1.00 96.00 93 LYS A N 1
ATOM 734 C CA . LYS A 1 93 ? 6.360 2.760 -15.515 1.00 96.00 93 LYS A CA 1
ATOM 735 C 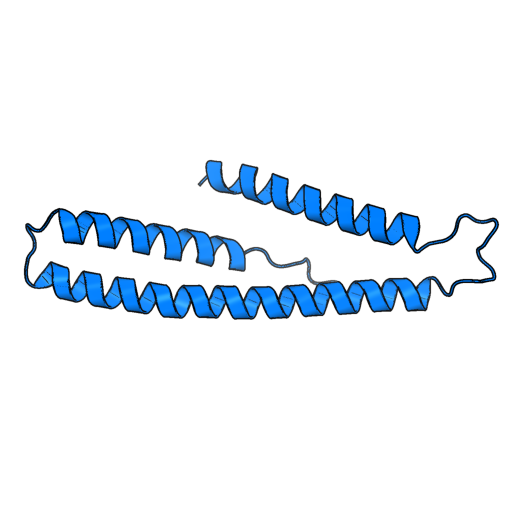C . LYS A 1 93 ? 6.520 2.072 -14.158 1.00 96.00 93 LYS A C 1
ATOM 737 O O . LYS A 1 93 ? 5.843 2.448 -13.201 1.00 96.00 93 LYS A O 1
ATOM 742 N N . GLU A 1 94 ? 7.417 1.094 -14.055 1.00 96.50 94 GLU A N 1
ATOM 743 C CA . GLU A 1 94 ? 7.641 0.368 -12.800 1.00 96.50 94 GLU A CA 1
ATOM 744 C C . GLU A 1 94 ? 8.321 1.249 -11.735 1.00 96.50 94 GLU A C 1
ATOM 746 O O . GLU A 1 94 ? 7.971 1.178 -10.558 1.00 96.50 94 GLU A O 1
ATOM 751 N N . GLN A 1 95 ? 9.214 2.165 -12.130 1.00 94.12 95 GLN A N 1
ATOM 752 C CA . GLN A 1 95 ? 9.798 3.160 -11.219 1.00 94.12 95 GLN A CA 1
ATOM 753 C C . GLN A 1 95 ? 8.744 4.106 -10.630 1.00 94.12 95 GLN A C 1
ATOM 755 O O . GLN A 1 95 ? 8.754 4.355 -9.423 1.00 94.12 95 GLN A O 1
ATOM 760 N N . THR A 1 96 ? 7.804 4.595 -11.445 1.00 92.94 96 THR A N 1
ATOM 761 C CA . THR A 1 96 ? 6.691 5.428 -10.968 1.00 92.94 96 THR A CA 1
ATOM 762 C C . THR A 1 96 ? 5.810 4.674 -9.974 1.00 92.94 96 THR A C 1
ATOM 764 O O . THR A 1 96 ? 5.412 5.250 -8.963 1.00 92.94 96 THR A O 1
ATOM 767 N N . LYS A 1 97 ? 5.546 3.379 -10.195 1.00 91.19 97 LYS A N 1
ATOM 768 C CA . LYS A 1 97 ? 4.806 2.557 -9.223 1.00 91.19 97 LYS A CA 1
ATOM 769 C C . LYS A 1 97 ? 5.533 2.466 -7.881 1.00 91.19 97 LYS A C 1
ATOM 771 O O . LYS A 1 97 ? 4.921 2.727 -6.851 1.00 91.19 97 LYS A O 1
ATOM 776 N N . VAL A 1 98 ? 6.836 2.161 -7.883 1.00 92.00 98 VAL A N 1
ATOM 777 C CA . VAL A 1 98 ? 7.643 2.096 -6.647 1.00 92.00 98 VAL A CA 1
ATOM 778 C C . VAL A 1 98 ? 7.623 3.430 -5.902 1.00 92.00 98 VAL A C 1
ATOM 780 O O . VAL A 1 98 ? 7.475 3.444 -4.681 1.00 92.00 98 VAL A O 1
ATOM 783 N N . PHE A 1 99 ? 7.750 4.545 -6.622 1.00 88.38 99 PHE A N 1
ATOM 784 C CA . PHE A 1 99 ? 7.655 5.881 -6.038 1.00 88.38 99 PHE A CA 1
ATOM 785 C C . PHE A 1 99 ? 6.298 6.103 -5.354 1.00 88.38 99 PHE A C 1
ATOM 787 O O . PHE A 1 99 ? 6.260 6.453 -4.175 1.00 88.38 99 PHE A O 1
ATOM 794 N N . ASN A 1 100 ? 5.197 5.815 -6.052 1.00 83.94 100 ASN A N 1
ATOM 795 C CA . ASN A 1 100 ? 3.844 5.999 -5.525 1.00 83.94 100 ASN A CA 1
ATOM 796 C C . ASN A 1 100 ? 3.579 5.147 -4.275 1.00 83.94 100 ASN A C 1
ATOM 798 O O . ASN A 1 100 ? 3.023 5.648 -3.298 1.00 83.94 100 ASN A O 1
ATOM 802 N N . GLU A 1 101 ? 3.995 3.878 -4.270 1.00 84.75 101 GLU A N 1
ATOM 803 C CA . GLU A 1 101 ? 3.813 3.014 -3.099 1.00 84.75 101 GLU A CA 1
ATOM 804 C C . GLU A 1 101 ? 4.683 3.458 -1.913 1.00 84.75 101 GLU A C 1
ATOM 806 O O . GLU A 1 101 ? 4.216 3.461 -0.775 1.00 84.75 101 GLU A O 1
ATOM 811 N N . ARG A 1 102 ? 5.918 3.923 -2.150 1.00 85.44 102 ARG A N 1
ATOM 812 C CA . ARG A 1 102 ? 6.761 4.494 -1.083 1.00 85.44 102 ARG A CA 1
ATOM 813 C C . ARG A 1 102 ? 6.129 5.736 -0.462 1.00 85.44 102 ARG A C 1
ATOM 815 O O . ARG A 1 102 ? 6.135 5.863 0.760 1.00 85.44 102 ARG A O 1
ATOM 822 N N . CYS A 1 103 ? 5.530 6.611 -1.269 1.00 81.56 103 CYS A N 1
ATOM 823 C CA . CYS A 1 103 ? 4.803 7.775 -0.760 1.00 81.56 103 CYS A CA 1
ATOM 824 C C . CYS A 1 103 ? 3.656 7.385 0.186 1.00 81.56 103 CYS A C 1
ATOM 826 O O . CYS A 1 103 ? 3.401 8.105 1.147 1.00 81.56 103 CYS A O 1
ATOM 828 N N . ARG A 1 104 ? 3.001 6.235 -0.028 1.00 77.19 104 ARG A N 1
ATOM 829 C CA . ARG A 1 104 ? 1.906 5.760 0.835 1.00 77.19 104 ARG A CA 1
ATOM 830 C C . ARG A 1 104 ? 2.361 5.298 2.225 1.00 77.19 104 ARG A C 1
ATOM 832 O O . ARG A 1 104 ? 1.557 5.391 3.146 1.00 77.19 104 ARG A O 1
ATOM 839 N N . ILE A 1 105 ? 3.611 4.842 2.386 1.00 73.38 105 ILE A N 1
ATOM 840 C CA . ILE A 1 105 ? 4.183 4.410 3.684 1.00 73.38 105 ILE A CA 1
ATOM 841 C C . ILE A 1 105 ? 4.579 5.600 4.570 1.00 73.38 105 ILE A C 1
ATOM 843 O O . ILE A 1 105 ? 4.602 5.490 5.792 1.00 73.38 105 ILE A O 1
ATOM 847 N N . HIS A 1 106 ? 4.913 6.751 3.983 1.00 69.12 106 HIS A N 1
ATOM 848 C CA . HIS A 1 106 ? 5.389 7.899 4.761 1.00 69.12 106 HIS A CA 1
ATOM 849 C C . HIS A 1 106 ? 4.292 8.620 5.563 1.00 69.12 106 HIS A C 1
ATOM 851 O O . HIS A 1 106 ? 4.617 9.480 6.380 1.00 69.12 106 HIS A O 1
ATOM 857 N N . PHE A 1 107 ? 3.019 8.249 5.397 1.00 61.59 107 PHE A N 1
ATOM 858 C CA . PHE A 1 107 ? 1.941 8.717 6.263 1.00 61.59 107 PHE A CA 1
ATOM 859 C C . PHE A 1 107 ? 1.956 7.935 7.583 1.00 61.59 107 PHE A C 1
ATOM 861 O O . PHE A 1 107 ? 1.491 6.797 7.639 1.00 61.59 107 PHE A O 1
ATOM 868 N N . LYS A 1 108 ? 2.510 8.535 8.641 1.00 52.22 108 LYS A N 1
ATOM 869 C CA . LYS A 1 108 ? 2.460 7.974 9.996 1.00 52.22 108 LYS A CA 1
ATOM 870 C C . LYS A 1 108 ? 1.285 8.583 10.763 1.00 52.22 108 LYS A C 1
ATOM 872 O O . LYS A 1 108 ? 1.153 9.808 10.731 1.00 52.22 108 LYS A O 1
ATOM 877 N N . PRO A 1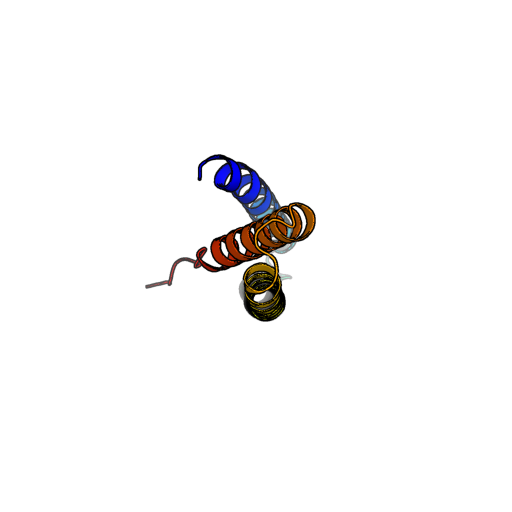 109 ? 0.473 7.778 11.471 1.00 49.94 109 PRO A N 1
ATOM 878 C CA . PRO A 1 109 ? -0.462 8.330 12.440 1.00 49.94 109 PRO A CA 1
ATOM 879 C C . PRO A 1 109 ? 0.314 9.117 13.514 1.00 49.94 109 PRO A C 1
ATOM 881 O O . PRO A 1 109 ? 1.475 8.776 13.793 1.00 49.94 109 PRO A O 1
ATOM 884 N N . PRO A 1 110 ? -0.284 10.172 14.097 1.00 45.41 110 PRO A N 1
ATOM 885 C CA . PRO A 1 110 ? 0.318 10.865 15.227 1.00 45.41 110 PRO A CA 1
ATOM 886 C C . PRO A 1 110 ? 0.617 9.847 16.332 1.00 45.41 110 PRO A C 1
ATOM 888 O O . PRO A 1 110 ? -0.205 8.986 16.643 1.00 45.41 110 PRO A O 1
ATOM 891 N N . LYS A 1 111 ? 1.834 9.901 16.880 1.00 38.44 111 LYS A N 1
ATOM 892 C CA . LYS A 1 111 ? 2.148 9.162 18.101 1.00 38.44 111 LYS A CA 1
ATOM 893 C C . LYS A 1 111 ? 1.459 9.909 19.234 1.00 38.44 111 LYS A C 1
ATOM 895 O O . LYS A 1 111 ? 1.721 11.096 19.396 1.00 38.44 111 LYS A O 1
ATOM 900 N N . ASN A 1 112 ? 0.584 9.232 19.961 1.00 43.16 112 ASN A N 1
ATOM 901 C CA . ASN A 1 112 ? 0.029 9.782 21.189 1.00 43.16 112 ASN A CA 1
ATOM 902 C C . ASN A 1 112 ? 1.186 9.913 22.198 1.00 43.16 112 ASN A C 1
ATOM 904 O O . ASN A 1 112 ? 1.835 8.905 22.495 1.00 43.16 112 ASN A O 1
ATOM 908 N N . GLU A 1 113 ? 1.477 11.144 22.624 1.00 38.22 113 GLU A N 1
ATOM 909 C CA . GLU A 1 113 ? 2.164 11.444 23.892 1.00 38.22 113 GLU A CA 1
ATOM 910 C C . GLU A 1 113 ? 1.183 11.289 25.057 1.00 38.22 113 GLU A C 1
ATOM 912 O O . GLU A 1 113 ? -0.011 11.629 24.868 1.00 38.22 113 GLU A O 1
#

InterPro domains:
  IPR019171 Intermembrane space protein MIX23 [PF09774] (6-81)
  IPR019171 Intermembrane space protein MIX23 [PTHR31905] (3-97)

pLDDT: mean 76.87, std 16.33, range [38.22, 97.75]

Secondary structure (DSSP, 8-state):
-HHHHHHHHHHHHHHHHHHHHHHHHHS--GGGTTS--HHHHHHHHHHHHHHHHHHHHHHHHHHHHHHHHHHHHHHHHHHH-TT-HHHHHHHHHHHHHHHHHHHHHT-PPPPP-

Sequence (113 aa):
MCCFMSELLKVMRTIDDRIVHELNTTVPTASFAGKIDASQTCKQLYESLMAAHISRDRVIKNCIAQTSAVVKRLREEREKNLDDLTLLKQLRKEQTKVFNERCRIHFKPPKNE

Radius of gyration: 21.44 Å; chains: 1; bounding box: 55×26×57 Å

Foldseek 3Di:
DPVLCVVVVVVVVVVVVVLVVQLVVQCDDPVCNVPHDSVVSVVVSVVVVVVVVVVLLVVLVVLLVVLVVVLVVLVVVCVVPVPPPVSVVVNVVSVVVNVSSVVVNPDDDDDDD